Protein AF-A0A6J4PR33-F1 (afdb_monomer_lite)

Sequence (58 aa):
MTTPTELGTETTINPFRIDVPEKDLLDLRRRIAATRWPEEETVSDRSQGVQLAKLRPL

pLDDT: mean 81.09, std 13.68, range [38.44, 95.5]

Organism: NCBI:txid90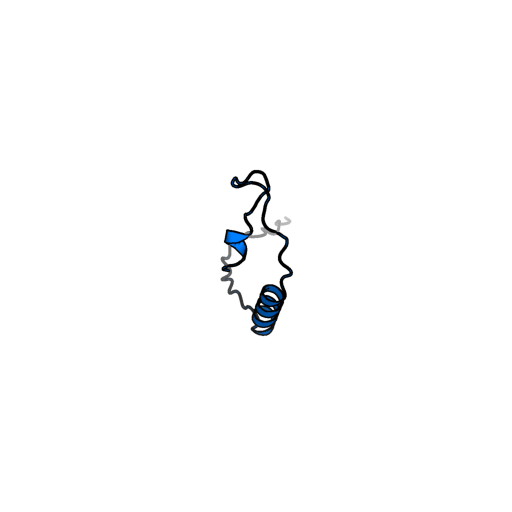4963

Structure (mmCIF, N/CA/C/O backbone):
data_AF-A0A6J4PR33-F1
#
_entry.id   AF-A0A6J4PR33-F1
#
loop_
_atom_site.group_PDB
_atom_site.id
_atom_site.type_symbol
_atom_site.label_atom_id
_atom_site.label_alt_id
_atom_site.label_comp_id
_atom_site.label_asym_id
_atom_site.label_entity_id
_atom_site.label_seq_id
_atom_site.pdbx_PDB_ins_code
_atom_site.Cartn_x
_atom_site.Cartn_y
_atom_site.Cartn_z
_atom_site.occupancy
_atom_site.B_iso_or_equiv
_atom_site.auth_seq_id
_atom_site.auth_comp_id
_atom_site.auth_asym_id
_atom_site.auth_atom_id
_atom_site.pdbx_PDB_model_num
ATOM 1 N N . MET A 1 1 ? -24.593 31.357 45.052 1.00 38.44 1 MET A N 1
ATOM 2 C CA . MET A 1 1 ? -23.293 30.667 44.961 1.00 38.44 1 MET A CA 1
ATOM 3 C C . MET A 1 1 ? -23.420 29.614 43.877 1.00 38.44 1 MET A C 1
ATOM 5 O O . MET A 1 1 ? -24.039 28.589 44.110 1.00 38.44 1 MET A O 1
ATOM 9 N N . THR A 1 2 ? -22.981 29.937 42.665 1.00 41.00 2 THR A N 1
ATOM 10 C CA . THR A 1 2 ? -22.957 29.031 41.512 1.00 41.00 2 THR A CA 1
ATOM 11 C C . THR A 1 2 ? -21.587 28.366 41.485 1.00 41.00 2 THR A C 1
ATOM 13 O O . THR A 1 2 ? -20.583 29.032 41.251 1.00 41.00 2 THR A O 1
ATOM 16 N N . THR A 1 3 ? -21.532 27.075 41.791 1.00 50.72 3 THR A N 1
ATOM 17 C CA . THR A 1 3 ? -20.333 26.252 41.620 1.00 50.72 3 THR A CA 1
ATOM 18 C C . THR A 1 3 ? -20.118 25.988 40.124 1.00 50.72 3 THR A C 1
ATOM 20 O O . THR A 1 3 ? -21.041 25.503 39.464 1.00 50.72 3 THR A O 1
ATOM 23 N N . PRO A 1 4 ? -18.944 26.310 39.550 1.00 54.75 4 PRO A N 1
ATOM 24 C CA . PRO A 1 4 ? -18.592 25.871 38.207 1.00 54.75 4 PRO A CA 1
ATOM 25 C C . PRO A 1 4 ? -18.4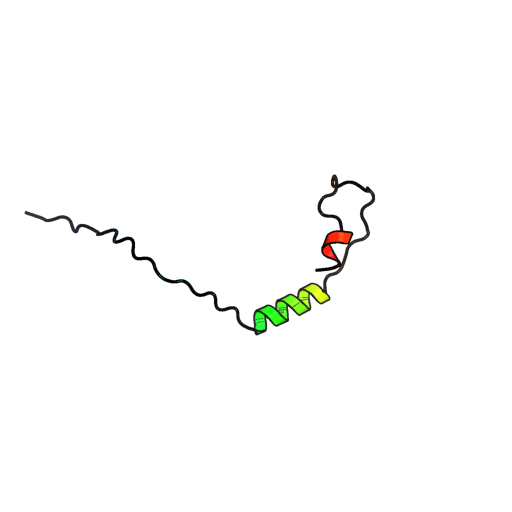46 24.350 38.222 1.00 54.75 4 PRO A C 1
ATOM 27 O O . PRO A 1 4 ? -17.821 23.791 39.117 1.00 54.75 4 PRO A O 1
ATOM 30 N N . THR A 1 5 ? -19.043 23.677 37.244 1.00 56.53 5 THR A N 1
ATOM 31 C CA . THR A 1 5 ? -18.812 22.252 37.003 1.00 56.53 5 THR A CA 1
ATOM 32 C C . THR A 1 5 ? -17.342 22.058 36.639 1.00 56.53 5 THR A C 1
ATOM 34 O O . THR A 1 5 ? -16.913 22.444 35.553 1.00 56.53 5 THR A O 1
ATOM 37 N N . GLU A 1 6 ? -16.568 21.496 37.565 1.00 58.25 6 GLU A N 1
ATOM 38 C CA . GLU A 1 6 ? -15.220 20.997 37.312 1.00 58.25 6 GLU A CA 1
ATOM 39 C C . GLU A 1 6 ? -15.333 19.819 36.338 1.00 58.25 6 GLU A C 1
ATOM 41 O O . GLU A 1 6 ? -15.682 18.699 36.709 1.00 58.25 6 GLU A O 1
ATOM 46 N N . LEU A 1 7 ? -15.096 20.090 35.053 1.00 59.75 7 LEU A N 1
ATOM 47 C CA . LEU A 1 7 ? -14.862 19.061 34.047 1.00 59.75 7 LEU A CA 1
ATOM 48 C C . LEU A 1 7 ? -13.530 18.391 34.389 1.00 59.75 7 LEU A C 1
ATOM 50 O O . LEU A 1 7 ? -12.471 18.823 33.937 1.00 59.75 7 LEU A O 1
ATOM 54 N N . GLY A 1 8 ? -13.597 17.368 35.239 1.00 57.59 8 GLY A N 1
ATOM 55 C CA . GLY A 1 8 ? -12.476 16.497 35.545 1.00 57.59 8 GLY A CA 1
ATOM 56 C C . GLY A 1 8 ? -11.947 15.891 34.253 1.00 57.59 8 GLY A C 1
ATOM 57 O O . GLY A 1 8 ? -12.562 15.001 33.666 1.00 57.59 8 GLY A O 1
ATOM 58 N N . THR A 1 9 ? -10.798 16.379 33.798 1.00 62.56 9 THR A N 1
ATOM 59 C CA . THR A 1 9 ? -9.964 15.693 32.815 1.00 62.56 9 THR A CA 1
ATOM 60 C C . THR A 1 9 ? -9.298 14.512 33.512 1.00 62.56 9 THR A C 1
ATOM 62 O O . THR A 1 9 ? -8.100 14.520 33.788 1.00 62.56 9 THR A O 1
ATOM 65 N N . GLU A 1 10 ? -10.100 13.511 33.858 1.00 68.12 10 GLU A N 1
ATOM 66 C CA . GLU A 1 10 ? -9.615 12.197 34.253 1.00 68.12 10 GLU A CA 1
ATOM 67 C C . GLU A 1 10 ? -8.963 11.589 33.006 1.00 68.12 10 GLU A C 1
ATOM 69 O O . GLU A 1 10 ? -9.639 11.250 32.032 1.00 68.12 10 GLU A O 1
ATOM 74 N N . THR A 1 11 ? -7.633 11.506 32.987 1.00 71.50 11 THR A N 1
ATOM 75 C CA . THR A 1 11 ? -6.867 10.899 31.891 1.00 71.50 11 THR A CA 1
ATOM 76 C C . THR A 1 11 ? -7.080 9.381 31.902 1.00 71.50 11 THR A C 1
ATOM 78 O O . THR A 1 11 ? -6.224 8.613 32.335 1.00 71.50 11 THR A O 1
ATOM 81 N N . THR A 1 12 ? -8.258 8.929 31.471 1.00 81.44 12 THR A N 1
ATOM 82 C CA . THR A 1 12 ? -8.609 7.510 31.383 1.00 81.44 12 THR A CA 1
ATOM 83 C C . THR A 1 12 ? -7.932 6.884 30.163 1.00 81.44 12 THR A C 1
ATOM 85 O O . THR A 1 12 ? -8.223 7.226 29.015 1.00 81.44 12 THR A O 1
ATOM 88 N N . ILE A 1 13 ? -7.022 5.940 30.410 1.00 82.50 13 ILE A N 1
ATOM 89 C CA . ILE A 1 13 ? -6.368 5.150 29.363 1.00 82.50 13 ILE A CA 1
ATOM 90 C C . ILE A 1 13 ? -7.377 4.125 28.834 1.00 82.50 13 ILE A C 1
ATOM 92 O O . ILE A 1 13 ? -7.743 3.184 29.535 1.00 82.50 13 ILE A O 1
ATOM 96 N N . ASN A 1 14 ? -7.812 4.302 27.587 1.00 84.38 14 ASN A N 1
ATOM 97 C CA . ASN A 1 14 ? -8.724 3.381 26.914 1.00 84.38 14 ASN A CA 1
ATOM 98 C C . ASN A 1 14 ? -7.920 2.395 26.050 1.00 84.38 14 ASN A C 1
ATOM 100 O O . ASN A 1 14 ? -7.266 2.831 25.098 1.00 84.38 14 ASN A O 1
ATOM 104 N N . PRO A 1 15 ? -7.931 1.082 26.351 1.00 86.94 15 PRO A N 1
ATOM 105 C CA . PRO A 1 15 ? -7.220 0.102 25.544 1.00 86.94 15 PRO A CA 1
ATOM 106 C C . PRO A 1 15 ? -7.829 0.042 24.143 1.00 86.94 15 PRO A C 1
ATOM 108 O O . PRO A 1 15 ? -9.010 -0.250 23.966 1.00 86.94 15 PRO A O 1
A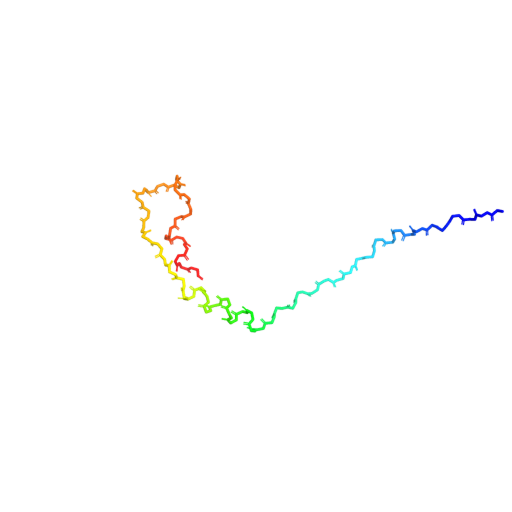TOM 111 N N . PHE A 1 16 ? -7.001 0.309 23.140 1.00 90.56 16 PHE A N 1
ATOM 112 C CA . PHE A 1 16 ? -7.391 0.245 21.741 1.00 90.56 16 PHE A CA 1
ATOM 113 C C . PHE A 1 16 ? -6.888 -1.058 21.122 1.00 90.56 16 PHE A C 1
ATOM 115 O O . PHE A 1 16 ? -5.691 -1.348 21.150 1.00 90.56 16 PHE A O 1
ATOM 122 N N . ARG A 1 17 ? -7.807 -1.842 20.552 1.00 90.75 17 ARG A N 1
ATOM 123 C CA . ARG A 1 17 ? -7.485 -3.040 19.775 1.00 90.75 17 ARG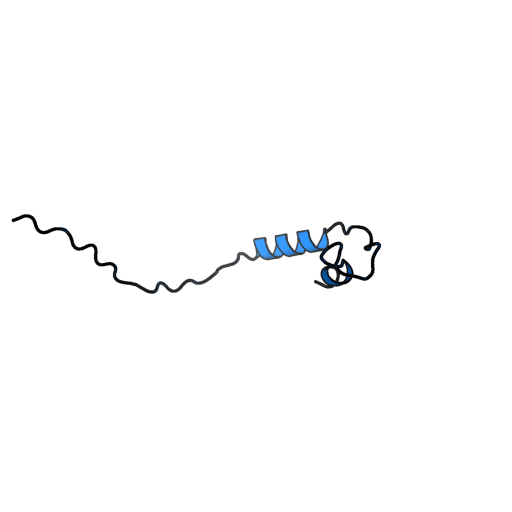 A CA 1
ATOM 124 C C . ARG A 1 17 ? -7.864 -2.797 18.323 1.00 90.75 17 ARG A C 1
ATOM 126 O O . ARG A 1 17 ? -9.013 -2.484 18.034 1.00 90.75 17 ARG A O 1
ATOM 133 N N . ILE A 1 18 ? -6.895 -2.961 17.430 1.00 91.81 18 ILE A N 1
ATOM 134 C CA . ILE A 1 18 ? -7.141 -2.909 15.991 1.00 91.81 18 ILE A CA 1
ATOM 135 C C . ILE A 1 18 ? -7.769 -4.237 15.573 1.00 91.81 18 ILE A C 1
ATOM 137 O O . ILE A 1 18 ? -7.205 -5.299 15.841 1.00 91.81 18 ILE A O 1
ATOM 141 N N . ASP A 1 19 ? -8.910 -4.154 14.901 1.00 92.94 19 ASP A N 1
ATOM 142 C CA . ASP A 1 19 ? -9.509 -5.255 14.159 1.00 92.94 19 ASP A CA 1
ATOM 143 C C . ASP A 1 19 ? -9.435 -4.907 12.670 1.00 92.94 19 ASP A C 1
ATOM 145 O O . ASP A 1 19 ? -9.919 -3.853 12.250 1.00 92.94 19 ASP A O 1
ATOM 149 N N . VAL A 1 20 ? -8.751 -5.744 11.889 1.00 92.31 20 VAL A N 1
ATOM 150 C CA . VAL A 1 20 ? -8.644 -5.572 10.436 1.00 92.31 20 VAL A CA 1
ATOM 151 C C . VAL A 1 20 ? -9.442 -6.690 9.773 1.00 92.31 20 VAL A C 1
ATOM 153 O O . VAL A 1 20 ? -9.048 -7.852 9.891 1.00 92.31 20 VAL A O 1
ATOM 156 N N . PRO A 1 21 ? -10.529 -6.372 9.051 1.00 95.19 21 PRO A N 1
ATOM 157 C CA . PRO A 1 21 ? -11.321 -7.375 8.357 1.00 95.19 21 PRO A CA 1
ATOM 158 C C . PRO A 1 21 ? -10.495 -8.159 7.330 1.00 95.19 21 PRO A C 1
ATOM 160 O O . PRO A 1 21 ? -9.764 -7.581 6.524 1.00 95.19 21 PRO A O 1
ATOM 163 N N . GLU A 1 22 ? -10.684 -9.481 7.268 1.00 93.81 22 GLU A N 1
ATOM 164 C CA . GLU A 1 22 ? -9.989 -10.334 6.288 1.00 93.81 22 GLU A CA 1
ATOM 165 C C . GLU A 1 22 ? -10.243 -9.907 4.835 1.00 93.81 22 GLU A C 1
ATOM 167 O O . GLU A 1 22 ? -9.361 -10.036 3.983 1.00 93.81 22 GLU A O 1
ATOM 172 N N . LYS A 1 23 ? -11.426 -9.344 4.547 1.00 95.19 23 LYS A N 1
ATOM 173 C CA . LYS A 1 23 ? -11.763 -8.823 3.214 1.00 95.19 23 LYS A CA 1
ATOM 174 C C . LYS A 1 23 ? -10.783 -7.728 2.768 1.00 95.19 23 LYS A C 1
ATOM 176 O O . LYS A 1 23 ? -10.419 -7.690 1.596 1.00 95.19 23 LYS A O 1
ATOM 181 N N . ASP A 1 24 ? -10.345 -6.877 3.697 1.00 94.00 24 ASP A N 1
ATOM 182 C CA . ASP A 1 24 ? -9.491 -5.728 3.404 1.00 94.00 24 ASP A CA 1
ATOM 183 C C . ASP A 1 24 ? -8.053 -6.204 3.166 1.00 94.00 24 ASP A C 1
ATOM 185 O O . ASP A 1 24 ? -7.365 -5.709 2.276 1.00 94.00 24 ASP A O 1
ATOM 189 N N . LEU A 1 25 ? -7.624 -7.254 3.878 1.00 93.94 25 LEU A N 1
ATOM 190 C CA . LEU A 1 25 ? -6.352 -7.934 3.619 1.00 93.94 25 LEU A CA 1
ATOM 191 C C . LEU A 1 25 ? -6.342 -8.638 2.257 1.00 93.94 25 LEU A C 1
ATOM 193 O O . LEU A 1 25 ? -5.331 -8.627 1.551 1.00 93.94 25 LEU A O 1
ATOM 197 N N . LEU A 1 26 ? -7.458 -9.262 1.876 1.00 95.50 26 LEU A N 1
ATOM 198 C CA . LEU A 1 26 ? -7.590 -9.921 0.580 1.00 95.50 26 LEU A CA 1
ATOM 199 C C . LEU A 1 26 ? -7.585 -8.907 -0.569 1.00 95.50 26 LEU A C 1
ATOM 201 O O . LEU A 1 26 ? -6.903 -9.129 -1.571 1.00 95.50 26 LEU A O 1
ATOM 205 N N . ASP A 1 27 ? -8.311 -7.799 -0.421 1.00 93.69 27 ASP A N 1
ATOM 206 C CA . ASP A 1 27 ? -8.301 -6.696 -1.383 1.00 93.69 27 ASP A CA 1
ATOM 207 C C . ASP A 1 27 ? -6.896 -6.100 -1.537 1.00 93.69 27 ASP A C 1
ATOM 209 O O . ASP A 1 27 ? -6.392 -5.982 -2.656 1.00 93.69 27 ASP A O 1
ATOM 213 N N . LEU A 1 28 ? -6.212 -5.841 -0.416 1.00 91.94 28 LEU A N 1
ATOM 214 C CA . LEU A 1 28 ? -4.840 -5.339 -0.407 1.00 91.94 28 LEU A CA 1
ATOM 215 C C . LEU A 1 28 ? -3.906 -6.242 -1.222 1.00 91.94 28 LEU A C 1
ATOM 217 O O . LEU A 1 28 ? -3.207 -5.764 -2.116 1.00 91.94 28 LEU A O 1
ATOM 221 N N . ARG A 1 29 ? -3.928 -7.555 -0.966 1.00 90.75 29 ARG A N 1
ATOM 222 C CA . ARG A 1 29 ? -3.102 -8.527 -1.702 1.00 90.75 29 ARG A CA 1
ATOM 223 C C . ARG A 1 29 ? -3.422 -8.545 -3.193 1.00 90.75 29 ARG A C 1
ATOM 225 O O . ARG A 1 29 ? -2.507 -8.587 -4.012 1.00 90.75 29 ARG A O 1
ATOM 232 N N . ARG A 1 30 ? -4.707 -8.487 -3.560 1.00 93.19 30 ARG A N 1
ATOM 233 C CA . ARG A 1 30 ? -5.132 -8.431 -4.968 1.00 93.19 30 ARG A CA 1
ATOM 234 C C . ARG A 1 30 ? -4.600 -7.185 -5.666 1.00 93.19 30 ARG A C 1
ATOM 236 O O . ARG A 1 30 ? -4.121 -7.287 -6.790 1.00 93.19 30 ARG A O 1
ATOM 243 N N . ARG A 1 31 ? -4.648 -6.026 -5.008 1.00 91.81 31 ARG A N 1
ATOM 244 C CA . ARG A 1 31 ? -4.145 -4.762 -5.562 1.00 91.81 31 ARG A CA 1
ATOM 245 C C . ARG A 1 31 ? -2.633 -4.769 -5.735 1.00 91.81 31 ARG A C 1
ATOM 247 O O . ARG A 1 31 ? -2.164 -4.343 -6.782 1.00 91.81 31 ARG A O 1
ATOM 254 N N . ILE A 1 32 ? -1.897 -5.296 -4.755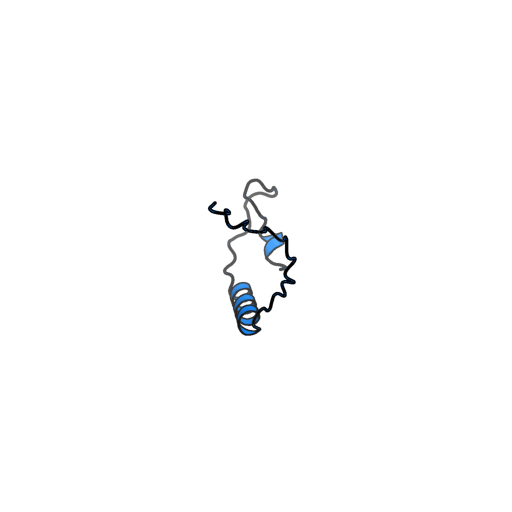 1.00 89.31 32 ILE A N 1
ATOM 255 C CA . ILE A 1 32 ? -0.440 -5.454 -4.854 1.00 89.31 32 ILE A CA 1
ATOM 256 C C . ILE A 1 32 ? -0.095 -6.360 -6.041 1.00 89.31 32 ILE A C 1
ATOM 258 O O . ILE A 1 32 ? 0.713 -5.976 -6.882 1.00 89.31 32 ILE A O 1
ATOM 262 N N . ALA A 1 33 ? -0.770 -7.504 -6.183 1.00 88.25 33 ALA A N 1
ATOM 263 C CA . ALA A 1 33 ? -0.554 -8.410 -7.312 1.00 88.25 33 ALA A CA 1
ATOM 264 C C . ALA A 1 33 ? -0.930 -7.789 -8.673 1.00 88.25 33 ALA A C 1
ATOM 266 O O . ALA A 1 33 ? -0.305 -8.093 -9.685 1.00 88.25 33 ALA A O 1
ATOM 267 N N . ALA A 1 34 ? -1.932 -6.908 -8.706 1.00 90.75 34 ALA A N 1
ATOM 268 C CA . ALA A 1 34 ? -2.358 -6.191 -9.908 1.00 90.75 34 ALA A CA 1
ATOM 269 C C . ALA A 1 34 ? -1.532 -4.922 -10.205 1.00 90.75 34 ALA A C 1
ATOM 271 O O . ALA A 1 34 ? -1.886 -4.158 -11.109 1.00 90.75 34 ALA A O 1
ATOM 272 N N . THR A 1 35 ? -0.454 -4.669 -9.455 1.00 88.12 35 THR A N 1
ATOM 273 C CA . THR A 1 35 ? 0.389 -3.483 -9.635 1.00 88.12 35 THR A CA 1
ATOM 274 C C . THR A 1 35 ? 1.006 -3.470 -11.029 1.00 88.12 35 THR A C 1
ATOM 276 O O . THR A 1 35 ? 1.699 -4.400 -11.441 1.00 88.12 35 THR A O 1
ATOM 279 N N . ARG A 1 36 ? 0.777 -2.376 -11.761 1.00 86.62 36 ARG A N 1
ATOM 280 C CA . ARG A 1 36 ? 1.472 -2.094 -13.018 1.00 86.62 36 ARG A CA 1
ATOM 281 C C . ARG A 1 36 ? 2.785 -1.401 -12.693 1.00 86.62 36 ARG A C 1
ATOM 283 O O . ARG A 1 36 ? 2.787 -0.232 -12.316 1.00 86.62 36 ARG A O 1
ATOM 290 N N . TRP A 1 37 ? 3.878 -2.139 -12.810 1.00 85.38 37 TRP A N 1
ATOM 291 C CA . TRP A 1 37 ? 5.212 -1.616 -12.554 1.00 85.38 37 TRP A CA 1
ATOM 292 C C . TRP A 1 37 ? 5.674 -0.702 -13.699 1.00 85.38 37 TRP A C 1
ATOM 294 O O . TRP A 1 37 ? 5.466 -1.057 -14.863 1.00 85.38 37 TRP A O 1
ATOM 304 N N . PRO A 1 38 ? 6.273 0.460 -13.389 1.00 82.69 38 PRO A N 1
ATOM 305 C CA . PRO A 1 38 ? 6.932 1.292 -14.388 1.00 82.69 38 PRO A CA 1
ATOM 306 C C . PRO A 1 38 ? 8.219 0.624 -14.900 1.00 82.69 38 PRO A C 1
ATOM 308 O O . PRO A 1 38 ? 8.646 -0.415 -14.391 1.00 82.69 38 PRO A O 1
ATOM 311 N N . GLU A 1 39 ? 8.829 1.229 -15.916 1.00 83.38 39 GLU A N 1
ATOM 312 C CA . GLU A 1 39 ? 10.178 0.873 -16.367 1.00 83.38 39 GLU A CA 1
ATOM 313 C C . GLU A 1 39 ? 11.239 1.131 -15.280 1.00 83.38 39 GLU A C 1
ATOM 315 O O . GLU A 1 39 ? 10.993 1.862 -14.318 1.00 83.38 39 GLU A O 1
ATOM 320 N N . GLU A 1 40 ? 12.404 0.488 -15.407 1.00 83.31 40 GLU A N 1
ATOM 321 C CA . GLU A 1 40 ? 13.519 0.692 -14.472 1.00 83.31 40 GLU A CA 1
ATOM 322 C C . GLU A 1 40 ? 14.105 2.103 -14.575 1.00 83.31 40 GLU A C 1
ATOM 324 O O . GLU A 1 40 ? 14.101 2.725 -15.638 1.00 83.31 40 GLU A O 1
ATOM 329 N N . GLU A 1 41 ? 14.626 2.602 -13.453 1.00 83.56 41 GLU A N 1
ATOM 330 C CA . GLU A 1 41 ? 15.220 3.931 -13.377 1.00 83.56 41 GLU A CA 1
ATOM 331 C C . GLU A 1 41 ? 16.453 4.067 -14.278 1.00 83.56 41 GLU A C 1
ATOM 333 O O . GLU A 1 41 ? 17.264 3.152 -14.429 1.00 83.56 41 GLU A O 1
ATOM 338 N N . THR A 1 42 ? 16.646 5.266 -14.827 1.00 84.31 42 THR A N 1
ATOM 339 C CA . THR A 1 42 ? 17.770 5.562 -15.730 1.00 84.31 42 THR A CA 1
ATOM 340 C C . THR A 1 42 ? 19.093 5.777 -14.997 1.00 84.31 42 THR A C 1
ATOM 342 O O . THR A 1 42 ? 20.147 5.859 -15.625 1.00 84.31 42 THR A O 1
ATOM 345 N N . VAL A 1 43 ? 19.043 5.943 -13.674 1.00 82.75 43 VAL A N 1
ATOM 346 C CA . VAL A 1 43 ? 20.188 6.291 -12.828 1.00 82.75 43 VAL A CA 1
ATOM 347 C C . VAL A 1 43 ? 20.333 5.290 -11.689 1.00 82.75 43 VAL A C 1
ATOM 349 O O . VAL A 1 43 ? 19.355 4.813 -11.122 1.00 82.75 43 VAL A O 1
ATOM 352 N N . SER A 1 44 ? 21.576 4.972 -11.337 1.00 80.00 44 SER A N 1
ATOM 353 C CA . SER A 1 44 ? 21.887 3.986 -10.295 1.00 80.00 44 SER A CA 1
ATOM 354 C C . SER A 1 44 ? 21.770 4.534 -8.867 1.00 80.00 44 SER A C 1
ATOM 356 O O . SER A 1 44 ? 21.867 3.773 -7.901 1.00 80.00 44 SER A O 1
ATOM 358 N N . ASP A 1 45 ? 21.611 5.849 -8.707 1.00 81.56 45 ASP A N 1
ATOM 359 C CA . ASP A 1 45 ? 21.483 6.513 -7.414 1.00 81.56 45 ASP A CA 1
ATOM 360 C C . ASP A 1 45 ? 20.005 6.757 -7.039 1.00 81.56 45 ASP A C 1
ATOM 362 O O . ASP A 1 45 ? 19.089 6.249 -7.680 1.00 81.56 45 ASP A O 1
ATOM 366 N N . ARG A 1 46 ? 19.748 7.465 -5.931 1.00 83.56 46 ARG A N 1
ATOM 367 C CA . ARG A 1 46 ? 18.378 7.722 -5.434 1.00 83.56 46 ARG A CA 1
ATOM 368 C C . ARG A 1 46 ? 17.834 9.095 -5.824 1.00 83.56 46 ARG A C 1
ATOM 370 O O . ARG A 1 46 ? 16.823 9.522 -5.271 1.00 83.56 46 ARG A O 1
ATOM 377 N N . SER A 1 47 ? 18.483 9.787 -6.756 1.00 87.88 47 SER A N 1
ATOM 378 C CA . SER A 1 47 ? 18.045 11.100 -7.239 1.00 87.88 47 SER A CA 1
ATOM 379 C C . SER A 1 47 ? 16.634 11.085 -7.845 1.00 87.88 47 SER A C 1
ATOM 381 O O . SER A 1 47 ? 15.939 12.095 -7.781 1.00 87.88 47 SER A O 1
ATOM 383 N N . GLN A 1 48 ? 16.177 9.935 -8.359 1.00 87.25 48 GLN A N 1
ATOM 384 C CA . GLN A 1 48 ? 14.831 9.737 -8.917 1.00 87.25 48 GLN A CA 1
ATOM 385 C C . GLN A 1 48 ? 13.816 9.112 -7.939 1.00 87.25 48 GLN A C 1
ATOM 387 O O . GLN A 1 48 ? 12.678 8.846 -8.316 1.00 87.25 48 GLN A O 1
ATOM 392 N N . GLY A 1 49 ? 14.185 8.916 -6.667 1.00 86.06 49 GLY A N 1
ATOM 393 C CA . GLY A 1 49 ? 13.284 8.410 -5.631 1.00 86.06 49 GLY A CA 1
ATOM 394 C C . GLY A 1 49 ? 13.521 6.949 -5.245 1.00 86.06 49 GLY A C 1
ATOM 395 O O . GLY A 1 49 ? 14.660 6.492 -5.106 1.00 86.06 49 GLY A O 1
ATOM 396 N N . VAL A 1 50 ? 12.431 6.236 -4.944 1.00 84.88 50 VAL A N 1
ATOM 397 C CA .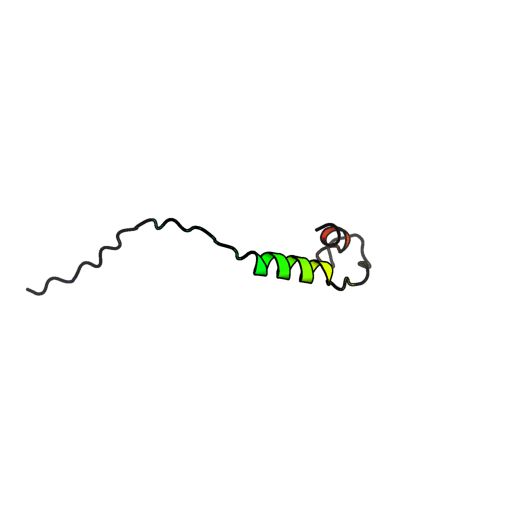 VAL A 1 50 ? 12.495 4.850 -4.463 1.00 84.88 50 VAL A CA 1
ATOM 398 C C . VAL A 1 50 ? 12.725 3.916 -5.640 1.00 84.88 50 VAL A C 1
ATOM 400 O O . VAL A 1 50 ? 11.875 3.811 -6.510 1.00 84.88 50 VAL A O 1
ATOM 403 N N . GLN A 1 51 ? 13.844 3.197 -5.598 1.00 85.06 51 GLN A N 1
ATOM 404 C CA . GLN A 1 51 ? 14.240 2.264 -6.647 1.00 85.06 51 GLN A CA 1
ATOM 405 C C . GLN A 1 51 ? 13.254 1.098 -6.790 1.00 85.06 51 GLN A C 1
ATOM 407 O O . GLN A 1 51 ? 12.936 0.419 -5.805 1.00 85.06 51 GLN A O 1
ATOM 412 N N . LEU A 1 52 ? 12.863 0.793 -8.024 1.00 84.06 52 LEU A N 1
ATOM 413 C CA . LEU A 1 52 ? 11.927 -0.266 -8.391 1.00 84.06 52 LEU A CA 1
ATOM 414 C C . LEU A 1 52 ? 12.372 -1.643 -7.881 1.00 84.06 52 LEU A C 1
ATOM 416 O O . LEU A 1 52 ? 11.553 -2.468 -7.469 1.00 84.06 52 LEU A O 1
ATOM 420 N N . ALA A 1 53 ? 13.683 -1.892 -7.852 1.00 83.69 53 ALA A N 1
ATOM 421 C CA . ALA A 1 53 ? 14.271 -3.111 -7.294 1.00 83.69 53 ALA A CA 1
ATOM 422 C C . ALA A 1 53 ? 13.917 -3.342 -5.811 1.00 83.69 53 ALA A C 1
ATOM 424 O O . ALA A 1 53 ? 13.904 -4.483 -5.357 1.00 83.69 53 ALA A O 1
ATOM 425 N N . LYS A 1 54 ? 13.597 -2.285 -5.052 1.00 82.94 54 LYS A N 1
ATOM 426 C CA . LYS A 1 54 ? 13.165 -2.399 -3.650 1.00 82.94 54 LYS A CA 1
ATOM 427 C C . LYS A 1 54 ? 11.673 -2.654 -3.482 1.00 82.94 54 LYS A C 1
ATOM 429 O O . LYS A 1 54 ? 11.282 -3.153 -2.434 1.00 82.94 54 LYS A O 1
ATOM 434 N N . LEU A 1 55 ? 10.858 -2.292 -4.473 1.00 82.62 55 LEU A N 1
ATOM 435 C CA . LEU A 1 55 ? 9.399 -2.400 -4.398 1.00 82.62 55 LEU A CA 1
ATOM 436 C C . LEU A 1 55 ? 8.878 -3.740 -4.927 1.00 82.62 55 LEU A C 1
ATOM 438 O O . LEU A 1 55 ? 7.915 -4.264 -4.385 1.00 82.62 55 LEU A O 1
ATOM 442 N N . ARG A 1 56 ? 9.535 -4.320 -5.940 1.00 77.94 56 ARG A N 1
ATOM 443 C CA . ARG A 1 56 ? 9.158 -5.619 -6.530 1.00 77.94 56 ARG A CA 1
ATOM 444 C C . ARG A 1 56 ? 9.171 -6.839 -5.581 1.00 77.94 56 ARG A C 1
ATOM 446 O O . ARG A 1 56 ? 8.373 -7.736 -5.831 1.00 77.94 56 ARG A O 1
ATOM 453 N N . PRO A 1 57 ? 10.046 -6.946 -4.558 1.00 78.38 57 PRO A N 1
ATOM 454 C CA . PRO A 1 57 ? 10.067 -8.112 -3.667 1.00 78.38 57 PRO A CA 1
ATOM 455 C C . PRO A 1 57 ? 9.093 -8.038 -2.471 1.00 78.38 57 PRO A C 1
ATOM 457 O O . PRO A 1 57 ? 9.134 -8.941 -1.635 1.00 78.38 57 PRO A O 1
ATOM 460 N N . LEU A 1 58 ? 8.279 -6.979 -2.348 1.00 66.81 58 LEU A N 1
ATOM 461 C CA . LEU A 1 58 ? 7.287 -6.787 -1.274 1.00 66.81 58 LEU A CA 1
ATOM 462 C C . LEU A 1 58 ? 5.929 -7.410 -1.628 1.00 66.81 58 LEU A C 1
ATOM 464 O O . LEU A 1 58 ? 5.261 -7.896 -0.687 1.00 66.81 58 LEU A O 1
#

Radius of gyration: 24.75 Å; chains: 1; bounding box: 45×41×61 Å

InterPro domains:
  IPR010497 Epoxide hydrolase, N-terminal [PF06441] (13-57)
  IPR029058 Alpha/Beta hydrolase fold [G3DSA:3.40.50.1820] (3-58)
  IPR029058 Alpha/Beta hydrolase fold [SSF53474] (6-58)

Secondary structure (DSSP, 8-state):
---------------------HHHHHHHHHHHHT--PPPPPSSSSSTTSS-HHHHTT-

Foldseek 3Di:
DDDPPPPPPPVDDDDDDDDDDVVVVVVVVVVLVVDDDDDFDPDPDCPVHDGPVVSVVD